Protein AF-A0A424SLJ6-F1 (afdb_monomer_lite)

Radius of gyration: 20.79 Å; chains: 1; bounding box: 47×41×59 Å

Secondary structure (DSSP, 8-state):
---S--EEEEEEE-TTS-EEEEEEEP--TT-HHHHHHHHHHHHHHHHHHH-S-SEEEEEEEPPPS--S-TT--EEEEEEEEEEEEETTEEEEEEEEEEEEES--SS-SS-S---EEEEEEE-GGG-S-SSPPP--PPPPPGGGG-

Structure (mmCIF, N/CA/C/O backbone):
data_AF-A0A424SLJ6-F1
#
_entry.id   AF-A0A424SLJ6-F1
#
loop_
_atom_site.group_PDB
_atom_site.id
_atom_site.type_symbol
_atom_site.label_atom_id
_atom_site.label_alt_id
_atom_site.label_comp_id
_atom_site.label_asym_id
_atom_site.label_entity_id
_atom_site.label_seq_id
_atom_site.pdbx_PDB_ins_code
_atom_site.Cartn_x
_atom_site.Cartn_y
_atom_site.Cartn_z
_atom_site.occupancy
_atom_site.B_iso_or_equiv
_atom_site.auth_seq_id
_atom_site.auth_comp_id
_atom_site.auth_asym_id
_atom_site.auth_atom_id
_atom_site.pdbx_PDB_model_num
ATOM 1 N N . MET A 1 1 ? 14.816 -8.648 1.871 1.00 35.12 1 MET A N 1
ATOM 2 C CA . MET A 1 1 ? 13.789 -9.709 1.933 1.00 35.12 1 MET A CA 1
ATOM 3 C C . MET A 1 1 ? 12.559 -9.093 2.586 1.00 35.12 1 MET A C 1
ATOM 5 O O . MET A 1 1 ? 12.712 -8.576 3.682 1.00 35.12 1 MET A O 1
ATOM 9 N N . LEU A 1 2 ? 11.393 -9.081 1.924 1.00 46.88 2 LEU A N 1
ATOM 10 C CA . LEU A 1 2 ? 10.097 -8.684 2.519 1.00 46.88 2 LEU A CA 1
ATOM 11 C C . LEU A 1 2 ? 9.571 -9.797 3.456 1.00 46.88 2 LEU A C 1
ATOM 13 O O . LEU A 1 2 ? 8.440 -10.252 3.344 1.00 46.88 2 LEU A O 1
ATOM 17 N N . GLY A 1 3 ? 10.456 -10.355 4.281 1.00 50.84 3 GLY A N 1
ATOM 18 C CA . GLY A 1 3 ? 10.205 -11.584 5.023 1.00 50.84 3 GLY A CA 1
ATOM 19 C C . GLY A 1 3 ? 9.555 -11.278 6.358 1.00 50.84 3 GLY A C 1
ATOM 20 O O . GLY A 1 3 ? 10.277 -10.926 7.279 1.00 50.84 3 GLY A O 1
ATOM 21 N N . GLU A 1 4 ? 8.224 -11.365 6.390 1.00 61.22 4 GLU A N 1
ATOM 22 C CA . GLU A 1 4 ? 7.338 -11.742 7.516 1.00 61.22 4 GLU A CA 1
ATOM 23 C C . GLU A 1 4 ? 5.877 -11.389 7.185 1.00 61.22 4 GLU A C 1
ATOM 25 O O . GLU A 1 4 ? 4.953 -12.032 7.678 1.00 61.22 4 GLU A O 1
ATOM 30 N N . ASP A 1 5 ? 5.664 -10.429 6.281 1.00 68.56 5 ASP A N 1
ATOM 31 C CA . ASP A 1 5 ? 4.330 -9.983 5.889 1.00 68.56 5 ASP A CA 1
ATOM 32 C C . ASP A 1 5 ? 3.694 -10.923 4.858 1.00 68.56 5 ASP A C 1
ATOM 34 O O . ASP A 1 5 ? 4.273 -11.227 3.812 1.00 68.56 5 ASP A O 1
ATOM 38 N N . SER A 1 6 ? 2.462 -11.350 5.134 1.00 79.38 6 SER A N 1
ATOM 39 C CA . SER A 1 6 ? 1.608 -11.968 4.120 1.00 79.38 6 SER A CA 1
ATOM 40 C C . SER A 1 6 ? 1.056 -10.872 3.212 1.00 79.38 6 SER A C 1
ATOM 42 O O . SER A 1 6 ? 0.404 -9.939 3.681 1.00 79.38 6 SER A O 1
ATOM 44 N N . VAL A 1 7 ? 1.344 -10.978 1.915 1.00 87.56 7 VAL A N 1
ATOM 45 C CA . VAL A 1 7 ? 0.989 -9.972 0.909 1.00 87.56 7 VAL A CA 1
ATOM 46 C C . VAL A 1 7 ? 0.370 -10.626 -0.320 1.00 87.56 7 VAL A C 1
ATOM 48 O O . VAL A 1 7 ? 0.728 -11.750 -0.680 1.00 87.56 7 VAL A O 1
ATOM 51 N N . ALA A 1 8 ? -0.529 -9.912 -0.990 1.00 89.62 8 ALA A N 1
ATOM 52 C CA . ALA A 1 8 ? -0.976 -10.257 -2.335 1.00 89.62 8 ALA A CA 1
ATOM 53 C C . ALA A 1 8 ? -0.208 -9.409 -3.353 1.00 89.62 8 ALA A C 1
ATOM 55 O O . ALA A 1 8 ? -0.000 -8.219 -3.136 1.00 89.62 8 ALA A O 1
ATOM 56 N N . ILE A 1 9 ? 0.239 -10.020 -4.452 1.00 93.50 9 ILE A N 1
ATOM 57 C CA . ILE A 1 9 ? 1.010 -9.327 -5.491 1.00 93.50 9 ILE A CA 1
ATOM 58 C C . ILE A 1 9 ? 0.253 -9.414 -6.812 1.00 93.50 9 ILE A C 1
ATOM 60 O O . ILE A 1 9 ? -0.086 -10.507 -7.267 1.00 93.50 9 ILE A O 1
ATOM 64 N N . VAL A 1 10 ? 0.023 -8.266 -7.443 1.00 94.31 10 VAL A N 1
ATOM 65 C CA . VAL A 1 10 ? -0.647 -8.144 -8.738 1.00 94.31 10 VAL A CA 1
ATOM 66 C C . VAL A 1 10 ? 0.312 -7.533 -9.749 1.00 94.31 10 VAL A C 1
ATOM 68 O O . VAL A 1 10 ? 0.847 -6.445 -9.546 1.00 94.31 10 VAL A O 1
ATOM 71 N N . TYR A 1 11 ? 0.497 -8.226 -10.871 1.00 93.06 11 TYR A N 1
ATOM 72 C CA . TYR A 1 11 ? 1.285 -7.749 -12.003 1.00 93.06 11 TYR A CA 1
ATOM 73 C C . TYR A 1 11 ? 0.352 -7.252 -13.107 1.00 93.06 11 TYR A C 1
ATOM 75 O O . TYR A 1 11 ? -0.607 -7.930 -13.468 1.00 93.06 11 TYR A O 1
ATOM 83 N N . SER A 1 12 ? 0.630 -6.072 -13.651 1.00 91.31 12 SER A N 1
ATOM 84 C CA . SER A 1 12 ? -0.107 -5.470 -14.765 1.00 91.31 12 SER A CA 1
ATOM 85 C C . SER A 1 12 ? 0.858 -5.082 -15.876 1.00 91.31 12 SER A C 1
ATOM 87 O O . SER A 1 12 ? 1.902 -4.499 -15.594 1.00 91.31 12 SER A O 1
ATOM 89 N N . PHE A 1 13 ? 0.488 -5.365 -17.124 1.00 90.62 13 PHE A N 1
ATOM 90 C CA . PHE A 1 13 ? 1.284 -5.059 -18.313 1.00 90.62 13 PHE A CA 1
ATOM 91 C C . PHE A 1 13 ? 0.396 -4.466 -19.408 1.00 90.62 13 PHE A C 1
ATOM 93 O O . PHE A 1 13 ? -0.788 -4.797 -19.483 1.00 90.62 13 PHE A O 1
ATOM 100 N N . ALA A 1 14 ? 0.967 -3.618 -20.262 1.00 86.56 14 ALA A N 1
ATOM 101 C CA . ALA A 1 14 ? 0.303 -3.105 -21.456 1.00 86.56 14 ALA A CA 1
ATOM 102 C C . ALA A 1 14 ? 1.239 -3.100 -22.671 1.00 86.56 14 ALA A C 1
ATOM 104 O O . ALA A 1 14 ? 2.461 -3.039 -22.530 1.00 86.56 14 ALA A O 1
ATOM 105 N N . ASP A 1 15 ? 0.649 -3.080 -23.869 1.00 83.31 15 ASP A N 1
ATOM 106 C CA . ASP A 1 15 ? 1.369 -3.099 -25.152 1.00 83.31 15 ASP A CA 1
ATOM 107 C C . ASP A 1 15 ? 2.280 -1.883 -25.366 1.00 83.31 15 ASP A C 1
ATOM 109 O O . ASP A 1 15 ? 3.206 -1.934 -26.172 1.00 83.31 15 ASP A O 1
ATOM 113 N N . SER A 1 16 ? 2.049 -0.786 -24.634 1.00 82.75 16 SER A N 1
ATOM 114 C CA . SER A 1 16 ? 2.935 0.380 -24.645 1.00 82.75 16 SER A CA 1
ATOM 115 C C . SER A 1 16 ? 4.324 0.074 -24.080 1.00 82.75 16 SER A C 1
ATOM 117 O O . SER A 1 16 ? 5.240 0.845 -24.325 1.00 82.75 16 SER A O 1
ATOM 119 N N . GLY A 1 17 ? 4.494 -1.023 -23.334 1.00 84.50 17 GLY A N 1
ATOM 120 C CA . GLY A 1 17 ? 5.673 -1.284 -22.507 1.00 84.50 17 GLY A CA 1
ATOM 121 C C . GLY A 1 17 ? 5.472 -0.896 -21.039 1.00 84.50 17 GLY A C 1
ATOM 122 O O . GLY A 1 17 ? 6.398 -1.034 -20.238 1.00 84.50 17 GLY A O 1
ATOM 123 N N . PHE A 1 18 ? 4.274 -0.434 -20.660 1.00 88.81 18 PHE A N 1
ATOM 124 C CA . PHE A 1 18 ? 3.917 -0.188 -19.265 1.00 88.81 18 PHE A CA 1
ATOM 125 C C . PHE A 1 18 ? 3.894 -1.490 -18.473 1.00 88.81 18 PHE A C 1
ATOM 127 O O . PHE A 1 18 ? 3.306 -2.488 -18.896 1.00 88.81 18 PHE A O 1
ATOM 134 N N . TRP A 1 19 ? 4.482 -1.446 -17.287 1.00 91.94 19 TRP A N 1
ATOM 135 C CA . TRP A 1 19 ? 4.384 -2.471 -16.275 1.00 91.94 19 TRP A CA 1
ATOM 136 C C . TRP A 1 19 ? 4.160 -1.833 -14.905 1.00 91.94 19 TRP A C 1
ATOM 138 O O . TRP A 1 19 ? 4.689 -0.772 -14.569 1.00 91.94 19 TRP A O 1
ATOM 148 N N . LYS A 1 20 ? 3.367 -2.517 -14.088 1.00 94.75 20 LYS A N 1
ATOM 149 C CA . LYS A 1 20 ? 3.114 -2.156 -12.697 1.00 94.75 20 LYS A CA 1
ATOM 150 C C . LYS A 1 20 ? 3.062 -3.415 -11.848 1.00 94.75 20 LYS A C 1
ATOM 152 O O . LYS A 1 20 ? 2.466 -4.413 -12.250 1.00 94.75 20 LYS A O 1
ATOM 157 N N . VAL A 1 21 ? 3.655 -3.344 -10.667 1.00 95.44 21 VAL A N 1
ATOM 158 C CA . VAL A 1 21 ? 3.542 -4.350 -9.613 1.00 95.44 21 VAL A CA 1
ATOM 159 C C . VAL A 1 21 ? 2.879 -3.688 -8.418 1.00 95.44 21 VAL A C 1
ATOM 161 O O . VAL A 1 21 ? 3.409 -2.714 -7.888 1.00 95.44 21 VAL A O 1
ATOM 164 N N . GLU A 1 22 ? 1.726 -4.195 -8.007 1.00 96.19 22 GLU A N 1
ATOM 165 C CA . GLU A 1 22 ? 1.046 -3.787 -6.778 1.00 96.19 22 GLU A CA 1
ATOM 166 C C . GLU A 1 22 ? 1.224 -4.877 -5.728 1.00 96.19 22 GLU A C 1
ATOM 168 O O . GLU A 1 22 ? 1.047 -6.057 -6.019 1.00 96.19 22 GLU A O 1
ATOM 173 N N . ILE A 1 23 ? 1.589 -4.476 -4.517 1.00 95.50 23 ILE A N 1
ATOM 174 C CA . ILE A 1 23 ? 1.737 -5.342 -3.355 1.00 95.50 23 ILE A CA 1
ATOM 175 C C . ILE A 1 23 ? 0.748 -4.844 -2.306 1.00 95.50 23 ILE A C 1
ATOM 177 O O . ILE A 1 23 ? 0.911 -3.747 -1.770 1.00 95.50 23 ILE A O 1
ATOM 181 N N . ASP A 1 24 ? -0.271 -5.648 -2.038 1.00 94.38 24 ASP A N 1
ATOM 182 C CA . ASP A 1 24 ? -1.311 -5.389 -1.050 1.00 94.38 24 ASP A CA 1
ATOM 183 C C . ASP A 1 24 ? -0.951 -6.080 0.267 1.00 94.38 24 ASP A C 1
ATOM 185 O O . ASP A 1 24 ? -0.805 -7.305 0.326 1.00 94.38 24 ASP A O 1
ATOM 189 N N . PHE A 1 25 ? -0.796 -5.290 1.328 1.00 92.88 25 PHE A N 1
ATOM 190 C CA . PHE A 1 25 ? -0.489 -5.787 2.667 1.00 92.88 25 PHE A CA 1
ATOM 191 C C . PHE A 1 25 ? -1.770 -6.135 3.421 1.00 92.88 25 PHE A C 1
ATOM 193 O O . PHE A 1 25 ? -2.740 -5.375 3.405 1.00 92.88 25 PHE A O 1
ATOM 200 N N . ILE A 1 26 ? -1.755 -7.265 4.131 1.00 91.00 26 ILE A N 1
ATOM 201 C CA . ILE A 1 26 ? -2.843 -7.631 5.041 1.00 91.00 26 ILE A CA 1
ATOM 202 C C . ILE A 1 26 ? -2.792 -6.711 6.267 1.00 91.00 26 ILE A C 1
ATOM 204 O O . ILE A 1 26 ? -1.752 -6.567 6.909 1.00 91.00 26 ILE A O 1
ATOM 208 N N . LEU A 1 27 ? -3.928 -6.097 6.592 1.00 91.31 27 LEU A N 1
ATOM 209 C CA . LEU A 1 27 ? -4.088 -5.190 7.725 1.00 91.31 27 LEU A CA 1
ATOM 210 C C . LEU A 1 27 ? -5.113 -5.735 8.718 1.00 91.31 27 LEU A C 1
ATOM 212 O O . LEU A 1 27 ? -6.103 -6.348 8.320 1.00 91.31 27 LEU A O 1
ATOM 216 N N . ASP A 1 28 ? -4.922 -5.427 10.001 1.00 90.38 28 ASP A N 1
ATOM 217 C CA . ASP A 1 28 ? -6.000 -5.516 10.986 1.00 90.38 28 ASP A CA 1
ATOM 218 C C . ASP A 1 28 ? -6.964 -4.346 10.767 1.00 90.38 28 ASP A C 1
ATOM 220 O O . ASP A 1 28 ? -6.654 -3.200 11.095 1.00 90.38 28 ASP A O 1
ATOM 224 N N . GLN A 1 29 ? -8.132 -4.637 10.197 1.00 90.00 29 GLN A N 1
ATOM 225 C CA . GLN A 1 29 ? -9.145 -3.646 9.820 1.00 90.00 29 GLN A CA 1
ATOM 226 C C . GLN A 1 29 ? -9.734 -2.888 11.019 1.00 90.00 29 GLN A C 1
ATOM 228 O O . GLN A 1 29 ? -10.255 -1.788 10.847 1.00 90.00 29 GLN A O 1
ATOM 233 N N . ASN A 1 30 ? -9.597 -3.419 12.236 1.00 88.31 30 ASN A N 1
ATOM 234 C CA . ASN A 1 30 ? -10.164 -2.827 13.448 1.00 88.31 30 ASN A CA 1
ATOM 235 C C . ASN A 1 30 ? -9.144 -2.029 14.270 1.00 88.31 30 ASN A C 1
ATOM 237 O O . ASN A 1 30 ? -9.511 -1.422 15.277 1.00 88.31 30 ASN A O 1
ATOM 241 N N . ASN A 1 31 ? -7.871 -2.011 13.866 1.00 89.44 31 ASN A N 1
ATOM 242 C CA . ASN A 1 31 ? -6.798 -1.405 14.646 1.00 89.44 31 ASN A CA 1
ATOM 243 C C . ASN A 1 31 ? -6.091 -0.282 13.881 1.00 89.44 31 ASN A C 1
ATOM 245 O O . ASN A 1 31 ? -5.138 -0.500 13.134 1.00 89.44 31 ASN A O 1
ATOM 249 N N . PHE A 1 32 ? -6.556 0.944 14.116 1.00 90.44 32 PHE A N 1
ATOM 250 C CA . PHE A 1 32 ? -6.038 2.160 13.486 1.00 90.44 32 PHE A CA 1
ATOM 251 C C . PHE A 1 32 ? -4.533 2.368 13.721 1.00 90.44 32 PHE A C 1
ATOM 253 O O . PHE A 1 32 ? -3.785 2.616 12.778 1.00 90.44 32 PHE A O 1
ATOM 260 N N . GLU A 1 33 ? -4.074 2.207 14.963 1.00 91.06 33 GLU A N 1
ATOM 261 C CA . GLU A 1 33 ? -2.666 2.418 15.321 1.00 91.06 33 GLU A CA 1
ATOM 262 C C . GLU A 1 33 ? -1.755 1.365 14.685 1.00 91.06 33 GLU A C 1
ATOM 264 O O . GLU A 1 33 ? -0.706 1.701 14.135 1.00 91.06 33 GLU A O 1
ATOM 269 N N . SER A 1 34 ? -2.185 0.098 14.669 1.00 92.44 34 SER A N 1
ATOM 270 C CA . SER A 1 34 ? -1.438 -0.976 14.005 1.00 92.44 34 SER A CA 1
ATOM 271 C C . SER A 1 34 ? -1.284 -0.724 12.501 1.00 92.44 34 SER A C 1
ATOM 273 O O . SER A 1 34 ? -0.221 -0.983 11.934 1.00 92.44 34 SER A O 1
ATOM 275 N N . GLN A 1 35 ? -2.305 -0.162 11.842 1.00 93.50 35 GLN A N 1
ATOM 276 C CA . GLN A 1 35 ? -2.226 0.200 10.422 1.00 93.50 35 GLN A CA 1
ATOM 277 C C . GLN A 1 35 ? -1.169 1.289 10.165 1.00 93.50 35 GLN A C 1
ATOM 279 O O . GLN A 1 35 ? -0.390 1.177 9.214 1.00 93.50 35 GLN A O 1
ATOM 284 N N . ILE A 1 36 ? -1.094 2.308 11.028 1.00 94.06 36 ILE A N 1
ATOM 285 C CA . ILE A 1 36 ? -0.082 3.374 10.942 1.00 94.06 36 ILE A CA 1
ATOM 286 C C . ILE A 1 36 ? 1.319 2.825 11.237 1.00 94.06 36 ILE A C 1
ATOM 288 O O . ILE A 1 36 ? 2.277 3.149 10.529 1.00 94.06 36 ILE A O 1
ATOM 292 N N . GLU A 1 37 ? 1.460 1.976 12.255 1.00 93.94 37 GLU A N 1
ATOM 293 C CA . GLU A 1 37 ? 2.732 1.340 12.602 1.00 93.94 37 GLU A CA 1
ATOM 294 C C . GLU A 1 37 ? 3.265 0.480 11.448 1.00 93.94 37 GLU A C 1
ATOM 296 O O . GLU A 1 37 ? 4.442 0.587 11.091 1.00 93.94 37 GLU A O 1
ATOM 301 N N . ASN A 1 38 ? 2.392 -0.294 10.796 1.00 94.06 38 ASN A N 1
ATOM 302 C CA . ASN A 1 38 ? 2.742 -1.084 9.618 1.00 94.06 38 ASN A CA 1
ATOM 303 C C . ASN A 1 38 ? 3.259 -0.213 8.471 1.00 94.06 38 ASN A C 1
ATOM 305 O O . ASN A 1 38 ? 4.312 -0.520 7.906 1.00 94.06 38 ASN A O 1
ATOM 309 N N . PHE A 1 39 ? 2.587 0.904 8.169 1.00 95.38 39 PHE A N 1
ATOM 310 C CA . PHE A 1 39 ? 3.077 1.854 7.167 1.00 95.38 39 PHE A CA 1
ATOM 311 C C . PHE A 1 39 ? 4.479 2.363 7.517 1.00 95.38 39 PHE A C 1
ATOM 313 O O . PHE A 1 39 ? 5.384 2.281 6.689 1.00 95.38 39 PHE A O 1
ATOM 320 N N . ARG A 1 40 ? 4.690 2.834 8.753 1.00 94.88 40 ARG A N 1
ATOM 321 C CA . ARG A 1 40 ? 5.985 3.386 9.193 1.00 94.88 40 ARG A CA 1
ATOM 322 C C . ARG A 1 40 ? 7.099 2.342 9.150 1.00 94.88 40 ARG A C 1
ATOM 324 O O . ARG A 1 40 ? 8.227 2.660 8.772 1.00 94.88 40 ARG A O 1
ATOM 331 N N . ARG A 1 41 ? 6.800 1.089 9.503 1.00 95.12 41 ARG A N 1
ATOM 332 C CA . ARG A 1 41 ? 7.746 -0.031 9.403 1.00 95.12 41 ARG A CA 1
ATOM 333 C C . ARG A 1 41 ? 8.160 -0.274 7.952 1.00 95.12 41 ARG A C 1
ATOM 335 O O . ARG A 1 41 ? 9.356 -0.367 7.674 1.00 95.12 41 ARG A O 1
ATOM 342 N N . ILE A 1 42 ? 7.201 -0.343 7.029 1.00 94.62 42 ILE A N 1
ATOM 343 C CA . ILE A 1 42 ? 7.477 -0.578 5.603 1.00 94.62 42 ILE A CA 1
ATOM 344 C C . ILE A 1 42 ? 8.219 0.613 4.991 1.00 94.62 42 ILE A C 1
ATOM 346 O O . ILE A 1 42 ? 9.217 0.414 4.303 1.00 94.62 42 ILE A O 1
ATOM 350 N N . GLU A 1 43 ? 7.810 1.843 5.297 1.00 95.00 43 GLU A N 1
ATOM 351 C CA . GLU A 1 43 ? 8.502 3.060 4.865 1.00 95.00 43 GLU A CA 1
ATOM 352 C C . GLU A 1 43 ? 9.961 3.075 5.334 1.00 95.00 43 GLU A C 1
ATOM 354 O O . GLU A 1 43 ? 10.863 3.365 4.546 1.00 95.00 43 GLU A O 1
ATOM 359 N N . LYS A 1 44 ? 10.221 2.715 6.596 1.00 94.75 44 LYS A N 1
ATOM 360 C CA . LYS A 1 44 ? 11.581 2.611 7.138 1.00 94.75 44 LYS A CA 1
ATOM 361 C C . LYS A 1 44 ? 12.397 1.545 6.408 1.00 94.75 44 LYS A C 1
ATOM 363 O O . LYS A 1 44 ? 13.559 1.787 6.077 1.00 94.75 44 LYS A O 1
ATOM 368 N N . ASN A 1 45 ? 11.798 0.391 6.121 1.00 93.31 45 ASN A N 1
ATOM 369 C CA . ASN A 1 45 ? 12.454 -0.682 5.375 1.00 93.31 45 ASN A CA 1
ATOM 370 C C . ASN A 1 45 ? 12.804 -0.240 3.947 1.00 93.31 45 ASN A C 1
ATOM 372 O O . ASN A 1 45 ? 13.941 -0.425 3.519 1.00 93.31 45 ASN A O 1
ATOM 376 N N . LEU A 1 46 ? 11.874 0.405 3.238 1.00 93.38 46 LEU A N 1
ATOM 377 C CA . LEU A 1 46 ? 12.117 0.963 1.904 1.00 93.38 46 LEU A CA 1
ATOM 378 C C . LEU A 1 46 ? 13.185 2.055 1.945 1.00 93.38 46 LEU A C 1
ATOM 380 O O . LEU A 1 46 ? 14.098 2.049 1.124 1.00 93.38 46 LEU A O 1
ATOM 384 N N . SER A 1 47 ? 13.140 2.927 2.950 1.00 93.62 47 SER A N 1
ATOM 385 C CA . SER A 1 47 ? 14.125 3.998 3.114 1.00 93.62 47 SER A CA 1
ATOM 386 C C . SER A 1 47 ? 15.535 3.476 3.388 1.00 93.62 47 SER A C 1
ATOM 388 O O . SER A 1 47 ? 16.520 4.106 3.016 1.00 93.62 47 SER A O 1
ATOM 390 N N . SER A 1 48 ? 15.645 2.295 4.000 1.00 93.12 48 SER A N 1
ATOM 391 C CA . SER A 1 48 ? 16.927 1.619 4.225 1.00 93.12 48 SER A CA 1
ATOM 392 C C . SER A 1 48 ? 17.547 1.090 2.926 1.00 93.12 48 SER A C 1
ATOM 394 O O . SER A 1 48 ? 18.758 0.898 2.862 1.00 93.12 48 SER A O 1
ATOM 396 N N . ILE A 1 49 ? 16.726 0.843 1.899 1.00 91.88 49 ILE A N 1
ATOM 397 C CA . ILE A 1 49 ? 17.147 0.298 0.601 1.00 91.88 49 ILE A CA 1
ATOM 398 C C . ILE A 1 49 ? 17.353 1.427 -0.417 1.00 91.88 49 ILE A C 1
ATOM 400 O O . ILE A 1 49 ? 18.337 1.423 -1.151 1.00 91.88 49 ILE A O 1
ATOM 404 N N . TYR A 1 50 ? 16.432 2.391 -0.458 1.00 92.12 50 TYR A N 1
ATOM 405 C CA . TYR A 1 5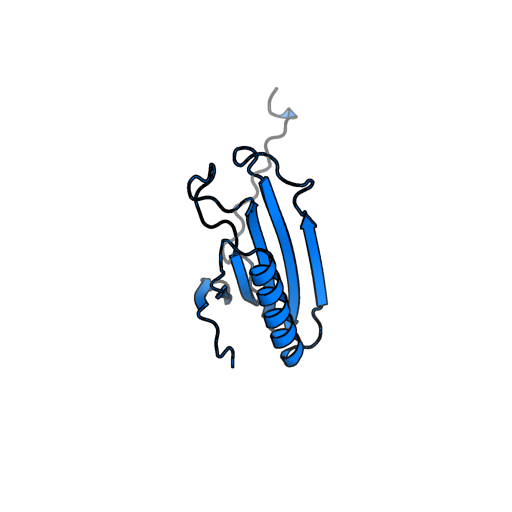0 ? 16.350 3.416 -1.502 1.00 92.12 50 TYR A CA 1
ATOM 406 C C . TYR A 1 50 ? 16.727 4.825 -1.030 1.00 92.12 50 TYR A C 1
ATOM 408 O O . TYR A 1 50 ? 16.746 5.755 -1.832 1.00 92.12 50 TYR A O 1
ATOM 416 N N . GLY A 1 51 ? 17.044 4.997 0.255 1.00 92.81 51 GLY A N 1
ATOM 417 C CA . GLY A 1 51 ? 17.233 6.311 0.863 1.00 92.81 51 GLY A CA 1
ATOM 418 C C . GLY A 1 51 ? 15.905 6.983 1.237 1.00 92.81 51 GLY A C 1
ATOM 419 O O . GLY A 1 51 ? 14.836 6.388 1.093 1.00 92.81 51 GLY A O 1
ATOM 420 N N . PRO A 1 52 ? 15.939 8.218 1.762 1.00 92.94 52 PRO A N 1
ATOM 421 C CA . PRO A 1 52 ? 14.729 8.911 2.195 1.00 92.94 52 PRO A CA 1
ATOM 422 C C . PRO A 1 52 ? 13.745 9.118 1.026 1.00 92.94 52 PRO A C 1
ATOM 424 O O . PRO A 1 52 ? 14.184 9.345 -0.105 1.00 92.94 52 PRO A O 1
ATOM 427 N N . PRO A 1 53 ? 12.424 9.062 1.276 1.00 93.75 53 PRO A N 1
ATOM 428 C CA . PRO A 1 53 ? 11.423 9.322 0.247 1.00 93.75 53 PRO A CA 1
ATOM 429 C C . PRO A 1 53 ? 11.550 10.750 -0.287 1.00 93.75 53 PRO A C 1
ATOM 431 O O . PRO A 1 53 ? 11.835 11.696 0.450 1.00 93.75 53 PRO A O 1
ATOM 434 N N . LYS A 1 54 ? 11.291 10.908 -1.585 1.00 91.31 54 LYS A N 1
ATOM 435 C CA . LYS A 1 54 ? 11.306 12.205 -2.266 1.00 91.31 54 LYS A CA 1
ATOM 436 C C . LYS A 1 54 ? 10.125 13.077 -1.849 1.00 91.31 54 LYS A C 1
ATOM 438 O O . LYS A 1 54 ? 10.286 14.282 -1.692 1.00 91.31 54 LYS A O 1
ATOM 443 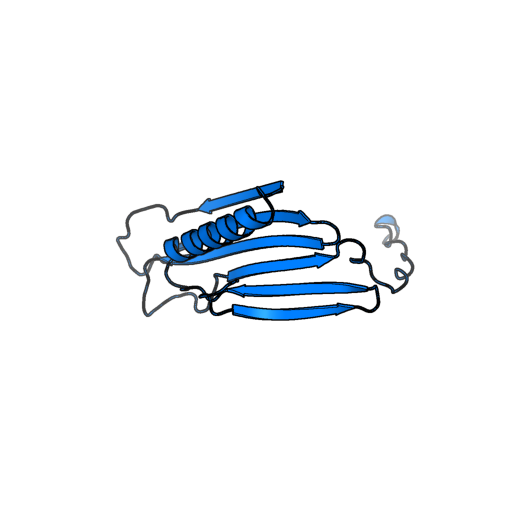N N . ASN A 1 55 ? 8.953 12.469 -1.676 1.00 88.88 55 ASN A N 1
ATOM 444 C CA . ASN A 1 55 ? 7.758 13.149 -1.189 1.00 88.88 55 ASN A CA 1
ATOM 445 C C . ASN A 1 55 ? 7.131 12.342 -0.060 1.00 88.88 55 ASN A C 1
ATOM 447 O O . ASN A 1 55 ? 7.071 11.115 -0.138 1.00 88.88 55 ASN A O 1
ATOM 451 N N . ILE A 1 56 ? 6.621 13.058 0.938 1.00 89.75 56 ILE A N 1
ATOM 452 C CA . ILE A 1 56 ? 5.82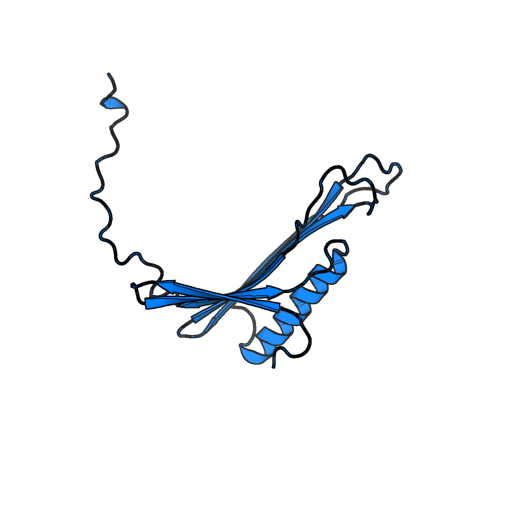5 12.523 2.040 1.00 89.75 56 ILE A CA 1
ATOM 453 C C . ILE A 1 56 ? 4.557 13.374 2.134 1.00 89.75 56 ILE A C 1
ATOM 455 O O . ILE A 1 56 ? 4.629 14.604 2.139 1.00 89.75 56 ILE A O 1
ATOM 459 N N . ASN A 1 57 ? 3.395 12.733 2.221 1.00 89.12 57 ASN A N 1
ATOM 460 C CA . ASN A 1 57 ? 2.121 13.387 2.502 1.00 89.12 57 ASN A CA 1
ATOM 461 C C . ASN A 1 57 ? 1.375 12.595 3.577 1.00 89.12 57 ASN A C 1
ATOM 463 O O . ASN A 1 57 ? 1.198 11.385 3.442 1.00 89.12 57 ASN A O 1
ATOM 467 N N . GLN A 1 58 ? 0.966 13.275 4.645 1.00 90.25 58 GLN A N 1
ATOM 468 C CA . GLN A 1 58 ? 0.298 12.668 5.789 1.00 90.25 58 GLN A CA 1
ATOM 469 C C . GLN A 1 58 ? -0.883 13.537 6.205 1.00 90.25 58 GLN A C 1
ATOM 471 O O . GLN A 1 58 ? -0.760 14.755 6.356 1.00 90.25 58 GLN A O 1
ATOM 476 N N . LYS A 1 59 ? -2.034 12.904 6.400 1.00 88.94 59 LYS A N 1
ATOM 477 C CA . LYS A 1 59 ? -3.229 13.539 6.939 1.00 88.94 59 LYS A CA 1
ATOM 478 C C . LYS A 1 59 ? -3.906 12.578 7.889 1.00 88.94 59 LYS A C 1
ATOM 480 O O . LYS A 1 59 ? -4.240 11.468 7.498 1.00 88.94 59 LYS A O 1
ATOM 485 N N . GLU A 1 60 ? -4.175 13.041 9.096 1.00 85.81 60 GLU A N 1
ATOM 486 C CA . GLU A 1 60 ? -4.903 12.281 10.103 1.00 85.81 60 GLU A CA 1
ATOM 487 C C . GLU A 1 60 ? -6.092 13.086 10.601 1.00 85.81 60 GLU A C 1
ATOM 489 O O . GLU A 1 60 ? -6.041 14.310 10.730 1.00 85.81 60 GLU A O 1
ATOM 494 N N . SER A 1 61 ? -7.177 12.382 10.880 1.00 80.44 61 SER A N 1
ATOM 495 C CA . SER A 1 61 ? -8.331 12.911 11.578 1.00 80.44 61 SER A CA 1
ATOM 496 C C . SER A 1 61 ? -8.776 11.866 12.582 1.00 80.44 61 SER A C 1
ATOM 498 O O . SER A 1 61 ? -9.353 10.838 12.226 1.00 80.44 61 SER A O 1
ATOM 500 N N . GLY A 1 62 ? -8.499 12.145 13.849 1.00 68.62 62 GLY A N 1
ATOM 501 C CA . GLY A 1 62 ? -9.021 11.362 14.954 1.00 68.62 62 GLY A CA 1
ATOM 502 C C . GLY A 1 62 ? -10.485 11.685 15.229 1.00 68.62 62 GLY A C 1
ATOM 503 O O . GLY A 1 62 ? -11.049 12.684 14.772 1.00 68.62 62 GLY A O 1
ATOM 504 N N . VAL A 1 63 ? -11.098 10.833 16.034 1.00 62.78 63 VAL A N 1
ATOM 505 C CA . VAL A 1 63 ? -12.468 11.017 16.488 1.00 62.78 63 VAL A CA 1
ATOM 506 C C . VAL A 1 63 ? -12.499 12.026 17.628 1.00 62.78 63 VAL A C 1
ATOM 508 O O . VAL A 1 63 ? -11.905 11.811 18.683 1.00 62.78 63 VAL A O 1
ATOM 511 N N . SER A 1 64 ? -13.191 13.148 17.427 1.00 52.84 64 SER A N 1
ATOM 512 C CA . SER A 1 64 ? -13.414 14.113 18.499 1.00 52.84 64 SER A CA 1
ATOM 513 C C . SER A 1 64 ? -14.461 13.570 19.479 1.00 52.84 64 SER A C 1
ATOM 515 O O . SER A 1 64 ? -15.559 13.172 19.071 1.00 52.84 64 SER A O 1
ATOM 517 N N . SER A 1 65 ? -14.122 13.622 20.771 1.00 51.97 65 SER A N 1
ATOM 518 C CA . SER A 1 65 ? -14.930 13.365 21.981 1.00 51.97 65 SER A CA 1
ATOM 519 C C . SER A 1 65 ? -15.071 11.923 22.497 1.00 51.97 65 SER A C 1
ATOM 521 O O . SER A 1 65 ? -15.313 10.973 21.759 1.00 51.97 65 SER A O 1
ATOM 523 N N . SER A 1 66 ? -14.948 11.826 23.824 1.00 53.31 66 SER A N 1
ATOM 524 C CA . SER A 1 66 ? -15.198 10.677 24.691 1.00 53.31 66 SER A CA 1
ATOM 525 C C . SER A 1 66 ? -16.605 10.111 24.479 1.00 53.31 66 SER A C 1
ATOM 527 O O . SER A 1 66 ? -17.591 10.850 24.516 1.00 53.31 66 SER A O 1
ATOM 529 N N . TYR A 1 67 ? -16.706 8.801 24.263 1.00 54.44 67 TYR A N 1
ATOM 530 C CA . TYR A 1 67 ? -17.963 8.148 23.904 1.00 54.44 67 TYR A CA 1
ATOM 531 C C . TYR A 1 67 ? -18.875 7.943 25.114 1.00 54.44 67 TYR A C 1
ATOM 533 O O . TYR A 1 67 ? -18.469 7.361 26.117 1.00 54.44 67 TYR A O 1
ATOM 541 N N . SER A 1 68 ? -20.135 8.361 24.983 1.00 56.31 68 SER A N 1
ATOM 542 C CA . SER A 1 68 ? -21.219 8.006 25.908 1.00 56.31 68 SER A CA 1
ATOM 543 C C . SER A 1 68 ? -22.234 7.024 25.307 1.00 56.31 68 SER A C 1
ATOM 545 O O . SER A 1 68 ? -23.070 6.507 26.044 1.00 56.31 68 SER A O 1
ATOM 547 N N . ASN A 1 69 ? -22.194 6.756 23.990 1.00 58.16 69 ASN A N 1
ATOM 548 C CA . ASN A 1 69 ? -23.215 5.957 23.301 1.00 58.16 69 ASN A CA 1
ATOM 549 C C . ASN A 1 69 ? -22.662 5.178 22.088 1.00 58.16 69 ASN A C 1
ATOM 551 O O . ASN A 1 69 ? -22.057 5.770 21.196 1.00 58.16 69 ASN A O 1
ATOM 555 N N . ILE A 1 70 ? -22.941 3.869 22.036 1.00 62.81 70 ILE A N 1
ATOM 556 C CA . ILE A 1 70 ? -22.532 2.927 20.975 1.00 62.81 70 ILE A CA 1
ATOM 557 C C . ILE A 1 70 ? -23.211 3.189 19.615 1.00 62.81 70 ILE A C 1
ATOM 559 O O . ILE A 1 70 ? -22.747 2.709 18.585 1.00 62.81 70 ILE A O 1
ATOM 563 N N . LEU A 1 71 ? -24.300 3.969 19.600 1.00 67.31 71 LEU A N 1
ATOM 564 C CA . LEU A 1 71 ? -25.014 4.373 18.382 1.00 67.31 71 LEU A CA 1
ATOM 565 C C . LEU A 1 71 ? -24.331 5.531 17.639 1.00 67.31 71 LEU A C 1
ATOM 567 O O . LEU A 1 71 ? -24.616 5.755 16.466 1.00 67.31 71 LEU A O 1
ATOM 571 N N . ASN A 1 72 ? -23.433 6.274 18.294 1.00 74.81 72 ASN A N 1
ATOM 572 C CA . ASN A 1 72 ? -22.704 7.383 17.675 1.00 74.81 72 ASN A CA 1
ATOM 573 C C . ASN A 1 72 ? -21.386 6.886 17.064 1.00 74.81 72 ASN A C 1
ATOM 575 O O . ASN A 1 72 ? -20.301 7.250 17.523 1.00 74.81 72 ASN A O 1
ATOM 579 N N . GLN A 1 73 ? -21.502 6.003 16.070 1.00 75.62 73 GLN A N 1
ATOM 580 C CA . GLN A 1 73 ? -20.357 5.412 15.384 1.00 75.62 73 GLN A CA 1
ATOM 581 C C . GLN A 1 73 ? -19.694 6.454 14.478 1.00 75.62 73 GLN A C 1
ATOM 583 O O . GLN A 1 73 ? -20.356 7.131 13.689 1.00 75.62 73 GLN A O 1
ATOM 588 N N . LYS A 1 74 ? -18.377 6.596 14.600 1.00 81.81 74 LYS A N 1
ATOM 589 C CA . LYS A 1 74 ? -17.569 7.561 13.847 1.00 81.81 74 LYS A CA 1
ATOM 590 C C . LYS A 1 74 ? -16.300 6.884 13.335 1.00 81.81 74 LYS A C 1
ATOM 592 O O . LYS A 1 74 ? -15.912 5.838 13.841 1.00 81.81 74 LYS A O 1
ATOM 597 N N . PHE A 1 75 ? -15.629 7.500 12.369 1.00 82.62 75 PHE A N 1
ATOM 598 C CA . PHE A 1 75 ? -14.393 6.962 11.807 1.00 82.62 75 PHE A CA 1
ATOM 599 C C . PHE A 1 75 ? -13.158 7.695 12.330 1.00 82.62 75 PHE A C 1
ATOM 601 O O . PHE A 1 75 ? -13.123 8.927 12.348 1.00 82.62 75 PHE A O 1
ATOM 608 N N . SER A 1 76 ? -12.137 6.928 12.705 1.00 86.69 76 SER A N 1
ATOM 609 C CA . SER A 1 76 ? -10.751 7.396 12.669 1.00 86.69 76 SER A CA 1
ATOM 610 C C . SER A 1 76 ? -10.242 7.259 11.244 1.00 86.69 76 SER A C 1
ATOM 612 O O . SER A 1 76 ? -10.445 6.219 10.618 1.00 86.69 76 SER A O 1
ATOM 614 N N . PHE A 1 77 ? -9.590 8.299 10.739 1.00 89.38 77 PHE A N 1
ATOM 615 C CA . PHE A 1 77 ? -9.101 8.343 9.369 1.00 89.38 77 PHE A CA 1
ATOM 616 C C . PHE A 1 77 ? -7.637 8.768 9.319 1.00 89.38 77 PHE A C 1
ATOM 618 O O . PHE A 1 77 ? -7.249 9.744 9.962 1.00 89.38 77 PHE A O 1
ATOM 625 N N . ALA A 1 78 ? -6.846 8.083 8.498 1.00 91.88 78 ALA A N 1
ATOM 626 C CA . ALA A 1 78 ? -5.506 8.511 8.137 1.00 91.88 78 ALA A CA 1
ATOM 627 C C . ALA A 1 78 ? -5.202 8.209 6.671 1.00 91.88 78 ALA A C 1
ATOM 629 O O . ALA A 1 78 ? -5.548 7.159 6.139 1.00 91.88 78 ALA A O 1
ATOM 630 N N . THR A 1 79 ? -4.490 9.121 6.024 1.00 94.06 79 THR A N 1
ATOM 631 C CA . THR A 1 79 ? -3.883 8.902 4.717 1.00 94.06 79 THR A CA 1
ATOM 632 C C . THR A 1 79 ? -2.403 9.198 4.814 1.00 94.06 79 THR A C 1
ATOM 634 O O . THR A 1 79 ? -2.019 10.307 5.183 1.00 94.06 79 THR A O 1
ATOM 637 N N . TYR A 1 80 ? -1.584 8.218 4.449 1.00 95.50 80 TYR A N 1
ATOM 638 C CA . TYR A 1 80 ? -0.139 8.363 4.355 1.00 95.50 80 TYR A CA 1
ATOM 639 C C . TYR A 1 80 ? 0.319 7.988 2.950 1.00 95.50 80 TYR A C 1
ATOM 641 O O . TYR A 1 80 ? -0.127 6.988 2.389 1.00 95.50 80 TYR A O 1
ATOM 649 N N . ARG A 1 81 ? 1.224 8.778 2.376 1.00 96.50 81 ARG A N 1
ATOM 650 C CA . ARG A 1 81 ? 1.831 8.510 1.073 1.00 96.50 81 ARG A CA 1
ATOM 651 C C . ARG A 1 81 ? 3.305 8.873 1.089 1.00 96.50 81 ARG A C 1
ATOM 653 O O . ARG A 1 81 ? 3.636 10.004 1.443 1.00 96.50 81 ARG A O 1
ATOM 660 N N . SER A 1 82 ? 4.140 7.957 0.614 1.00 96.88 82 SER A N 1
ATOM 661 C CA . SER A 1 82 ? 5.576 8.181 0.429 1.00 96.88 82 SER A CA 1
ATOM 662 C C . SER A 1 82 ? 6.021 7.676 -0.938 1.00 96.88 82 SER A C 1
ATOM 664 O O . SER A 1 82 ? 5.574 6.618 -1.380 1.00 96.88 82 SER A O 1
ATOM 666 N N . SER A 1 83 ? 6.864 8.445 -1.633 1.00 96.25 83 SER A N 1
ATOM 667 C CA . SER A 1 83 ? 7.300 8.132 -3.004 1.00 96.25 83 SER A CA 1
ATOM 668 C C . SER A 1 83 ? 8.818 8.189 -3.173 1.00 96.25 83 SER A C 1
ATOM 670 O O . SER A 1 83 ? 9.452 9.118 -2.668 1.00 96.25 83 SER A O 1
ATOM 672 N N . TRP A 1 84 ? 9.381 7.280 -3.969 1.00 96.06 84 TRP A N 1
ATOM 673 C CA . TRP A 1 84 ? 10.792 7.249 -4.363 1.00 96.06 84 TRP A CA 1
ATOM 674 C C . TRP A 1 84 ? 10.921 7.215 -5.887 1.00 96.06 84 TRP A C 1
ATOM 676 O O . TRP A 1 84 ? 10.238 6.436 -6.550 1.00 96.06 84 TRP A O 1
ATOM 686 N N . ASP A 1 85 ? 11.848 8.010 -6.420 1.00 92.81 85 ASP A N 1
ATOM 687 C CA . ASP A 1 85 ? 12.202 7.989 -7.841 1.00 92.81 85 ASP A CA 1
ATOM 688 C C . ASP A 1 85 ? 13.449 7.119 -8.023 1.00 92.81 85 ASP A C 1
ATOM 690 O O . ASP A 1 85 ? 14.542 7.498 -7.597 1.00 92.81 85 ASP A O 1
ATOM 694 N N . ILE A 1 86 ? 13.291 5.941 -8.627 1.00 88.12 86 ILE A N 1
ATOM 695 C CA . ILE A 1 86 ? 14.344 4.927 -8.751 1.00 88.12 86 ILE A CA 1
ATOM 696 C C . ILE A 1 86 ? 14.475 4.512 -10.208 1.00 88.12 86 ILE A C 1
ATOM 698 O O . ILE A 1 86 ? 13.880 3.527 -10.622 1.00 88.12 86 ILE A O 1
ATOM 702 N N . THR A 1 87 ? 15.279 5.213 -11.000 1.00 86.69 87 THR A N 1
ATOM 703 C CA . THR A 1 87 ? 15.424 4.923 -12.434 1.00 86.69 87 THR A CA 1
ATOM 704 C C . THR A 1 87 ? 15.669 3.425 -12.705 1.00 86.69 87 THR A C 1
ATOM 706 O O . THR A 1 87 ? 16.644 2.879 -12.179 1.00 86.69 87 THR A O 1
ATOM 709 N N . PRO A 1 88 ? 14.833 2.741 -13.519 1.00 86.56 88 PRO A N 1
ATOM 710 C CA . PRO A 1 88 ? 13.790 3.265 -14.423 1.00 86.56 88 PRO A CA 1
ATOM 711 C C . PRO A 1 88 ? 12.332 3.223 -13.891 1.00 86.56 88 PRO A C 1
ATOM 713 O O . PRO A 1 88 ? 11.390 3.286 -14.674 1.00 86.56 88 PRO A O 1
ATOM 716 N N . ALA A 1 89 ? 12.115 3.065 -12.588 1.00 90.81 89 ALA A N 1
ATOM 717 C CA . ALA A 1 89 ? 10.808 2.928 -11.947 1.00 90.81 89 ALA A CA 1
ATOM 718 C C . ALA A 1 89 ? 10.517 4.018 -10.896 1.00 90.81 89 ALA A C 1
ATOM 720 O O . ALA A 1 89 ? 11.403 4.675 -10.354 1.00 90.81 89 ALA A O 1
ATOM 721 N N . ILE A 1 90 ? 9.244 4.181 -10.565 1.00 93.62 90 ILE A N 1
ATOM 722 C CA . ILE A 1 90 ? 8.782 4.926 -9.394 1.00 93.62 90 ILE A CA 1
ATOM 723 C C . ILE A 1 90 ? 8.226 3.921 -8.392 1.00 93.62 90 ILE A C 1
ATOM 725 O O . ILE A 1 90 ? 7.590 2.931 -8.768 1.00 93.62 90 ILE A O 1
ATOM 729 N N . VAL A 1 91 ? 8.481 4.185 -7.113 1.00 95.69 91 VAL A N 1
ATOM 730 C CA . VAL A 1 91 ? 7.938 3.420 -5.993 1.00 95.69 91 VAL A CA 1
ATOM 731 C C . VAL A 1 91 ? 7.005 4.311 -5.196 1.00 95.69 91 VAL A C 1
ATOM 733 O O . VAL A 1 91 ? 7.407 5.388 -4.761 1.00 95.69 91 VAL A O 1
ATOM 736 N N . GLU A 1 92 ? 5.780 3.857 -4.964 1.00 96.19 92 GLU A N 1
ATOM 737 C CA . GLU A 1 92 ? 4.806 4.548 -4.125 1.00 96.19 92 GLU A CA 1
ATOM 738 C C . GLU A 1 92 ? 4.273 3.629 -3.032 1.00 96.19 92 GLU A C 1
ATOM 740 O O . GLU A 1 92 ? 3.729 2.565 -3.312 1.00 96.19 92 GLU A O 1
ATOM 745 N N . LEU A 1 93 ? 4.397 4.064 -1.782 1.00 97.12 93 LEU A N 1
ATOM 746 C CA . LEU A 1 93 ? 3.754 3.448 -0.630 1.00 97.12 93 LEU A CA 1
ATOM 747 C C . LEU A 1 93 ? 2.552 4.299 -0.229 1.00 97.12 93 LEU A C 1
ATOM 749 O O . LEU A 1 93 ? 2.686 5.508 -0.032 1.00 97.12 93 LEU A O 1
ATOM 753 N N . TYR A 1 94 ? 1.393 3.672 -0.081 1.00 96.94 94 TYR A N 1
ATOM 754 C CA . TYR A 1 94 ? 0.148 4.358 0.223 1.00 96.94 94 TYR A CA 1
ATOM 755 C C . TYR A 1 94 ? -0.675 3.599 1.262 1.00 96.94 94 TYR A C 1
ATOM 757 O O . TYR A 1 94 ? -1.022 2.436 1.059 1.00 96.94 94 TYR A O 1
ATOM 765 N N . LEU A 1 95 ? -1.007 4.279 2.357 1.00 96.88 95 LEU A N 1
ATOM 766 C CA . LEU A 1 95 ? -1.974 3.839 3.357 1.00 96.88 95 LEU A CA 1
ATOM 767 C C . LEU A 1 95 ? -3.222 4.706 3.241 1.00 96.88 95 LEU A C 1
ATOM 769 O O . LEU A 1 95 ? -3.150 5.932 3.368 1.00 96.88 95 LEU A O 1
ATOM 773 N N . ASN A 1 96 ? -4.363 4.050 3.113 1.00 95.44 96 ASN A N 1
ATOM 774 C CA . ASN A 1 96 ? -5.649 4.615 3.471 1.00 95.44 96 ASN A CA 1
ATOM 775 C C . ASN A 1 96 ? -6.172 3.830 4.672 1.00 95.44 96 ASN A C 1
ATOM 777 O O . ASN A 1 96 ? -6.407 2.632 4.566 1.00 95.44 96 ASN A O 1
ATOM 781 N N . SER A 1 97 ? -6.312 4.493 5.812 1.00 93.06 97 SER A N 1
ATOM 782 C CA . SER A 1 97 ? -6.809 3.914 7.052 1.00 93.06 97 SER A CA 1
ATOM 783 C C . SER A 1 97 ? -8.148 4.549 7.391 1.00 93.06 97 SER A C 1
ATOM 785 O O . SER A 1 97 ? -8.250 5.773 7.494 1.00 93.06 97 SER A O 1
ATOM 787 N N . LEU A 1 98 ? -9.173 3.721 7.556 1.00 91.44 98 LEU A N 1
ATOM 788 C CA . LEU A 1 98 ? -10.507 4.142 7.946 1.00 91.44 98 LEU A CA 1
ATOM 789 C C . LEU A 1 98 ? -11.099 3.100 8.901 1.00 91.44 98 LEU A C 1
ATOM 791 O O . LEU A 1 98 ? -11.576 2.053 8.475 1.00 91.44 98 LEU A O 1
ATOM 795 N N . VAL A 1 99 ? -11.067 3.393 10.201 1.00 89.38 99 VAL A N 1
ATOM 796 C CA . VAL A 1 99 ? -11.478 2.454 11.258 1.00 89.38 99 VAL A CA 1
ATOM 797 C C . VAL A 1 99 ? -12.681 3.000 12.011 1.00 89.38 99 VAL A C 1
ATOM 799 O O . VAL A 1 99 ? -12.673 4.142 12.479 1.00 89.38 99 VAL A O 1
ATOM 802 N N . LEU A 1 100 ? -13.721 2.178 12.129 1.00 87.50 100 LEU A N 1
ATOM 803 C CA . LEU A 1 100 ? -14.946 2.515 12.843 1.00 87.50 100 LEU A CA 1
ATOM 804 C C . LEU A 1 100 ? -14.734 2.433 14.360 1.00 87.50 100 LEU A C 1
ATOM 806 O O . LEU A 1 100 ? -14.202 1.452 14.870 1.00 87.50 100 LEU A O 1
ATOM 810 N N . ASN A 1 101 ? -15.195 3.452 15.082 1.00 81.06 101 ASN A N 1
ATOM 811 C CA . ASN A 1 101 ? -15.114 3.538 16.533 1.00 81.06 101 ASN A CA 1
ATOM 812 C C . ASN A 1 101 ? -16.480 3.893 17.160 1.00 81.06 101 ASN A C 1
ATOM 814 O O . ASN A 1 101 ? -17.176 4.774 16.641 1.00 81.06 101 ASN A O 1
ATOM 818 N N . PRO A 1 102 ? -16.849 3.272 18.300 1.00 79.12 102 PRO A N 1
ATOM 819 C CA . PRO A 1 102 ? -16.171 2.127 18.920 1.00 79.12 102 PRO A CA 1
ATOM 820 C C . PRO A 1 102 ? -16.328 0.847 18.080 1.00 79.12 102 PRO A C 1
ATOM 822 O O . PRO A 1 102 ? -17.306 0.705 17.347 1.00 79.12 102 PRO A O 1
ATOM 825 N N . VAL A 1 103 ? -15.384 -0.090 18.217 1.00 76.88 103 VAL A N 1
ATOM 826 C CA . VAL A 1 103 ? -15.501 -1.432 17.622 1.00 76.88 103 VAL A CA 1
ATOM 827 C C . VAL A 1 103 ? -16.713 -2.135 18.240 1.00 76.88 103 VAL A C 1
ATOM 829 O O . VAL A 1 103 ? -16.858 -2.177 19.463 1.00 76.88 103 VAL A O 1
ATOM 832 N N . THR A 1 104 ? -17.615 -2.631 17.395 1.00 77.00 104 THR A N 1
ATOM 833 C CA . THR A 1 104 ? -18.910 -3.197 17.794 1.00 77.00 104 THR A CA 1
ATOM 834 C C . THR A 1 104 ? -19.312 -4.326 16.852 1.00 77.00 104 THR A C 1
ATOM 836 O O . THR A 1 104 ? -19.041 -4.253 15.656 1.00 77.00 104 THR A O 1
ATOM 839 N N . ASP A 1 105 ? -20.019 -5.327 17.379 1.00 80.50 105 ASP A N 1
ATOM 840 C CA . ASP A 1 105 ? -20.577 -6.442 16.600 1.00 80.50 105 ASP A CA 1
ATOM 841 C C . ASP A 1 105 ? -21.785 -6.020 15.738 1.00 80.50 105 ASP A C 1
ATOM 843 O O . ASP A 1 105 ? -22.267 -6.785 14.904 1.00 80.50 105 ASP A O 1
ATOM 847 N N . LEU A 1 106 ? -22.286 -4.794 15.935 1.00 82.06 106 LEU A N 1
ATOM 848 C CA . LEU A 1 106 ? -23.407 -4.203 15.198 1.00 82.06 106 LEU A CA 1
ATOM 849 C C . LEU A 1 106 ? -22.976 -2.919 14.462 1.00 82.06 106 LEU A C 1
ATOM 851 O O . LEU A 1 106 ? -23.470 -1.827 14.782 1.00 82.06 106 LEU A O 1
ATOM 855 N N . PRO A 1 107 ? -22.025 -2.993 13.514 1.00 81.75 107 PRO A N 1
ATOM 856 C CA . PRO A 1 107 ? -21.590 -1.816 12.780 1.00 81.75 107 PRO A CA 1
ATOM 857 C C . PRO A 1 107 ? -22.680 -1.369 11.794 1.00 81.75 107 PRO A C 1
ATOM 859 O O . PRO A 1 107 ? -23.300 -2.183 11.111 1.00 81.75 107 PRO A O 1
ATOM 862 N N . VAL A 1 108 ? -22.910 -0.057 11.701 1.00 81.44 108 VAL A N 1
ATOM 863 C CA . VAL A 1 108 ? -23.827 0.539 10.711 1.00 81.44 108 VAL A CA 1
ATOM 864 C C . VAL A 1 108 ? -23.267 0.369 9.298 1.00 81.44 108 VAL A C 1
ATOM 866 O O . VAL A 1 108 ? -24.018 0.141 8.352 1.00 81.44 108 VAL A O 1
ATOM 869 N N . PHE A 1 109 ? -21.943 0.450 9.163 1.00 80.38 109 PHE A N 1
ATOM 870 C CA . PHE A 1 109 ? -21.220 0.245 7.914 1.00 80.38 109 PHE A CA 1
ATOM 871 C C . PHE A 1 109 ? -20.380 -1.025 8.019 1.00 80.38 109 PHE A C 1
ATOM 873 O O . PHE A 1 109 ? -19.538 -1.134 8.905 1.00 80.38 109 PHE A O 1
ATOM 880 N N . SER A 1 110 ? -20.608 -1.975 7.115 1.00 79.38 110 SER A N 1
ATOM 881 C CA . SER A 1 110 ? -19.844 -3.222 7.036 1.00 79.38 110 SER A CA 1
ATOM 882 C C . SER A 1 110 ? -18.843 -3.175 5.883 1.00 79.38 110 SER A C 1
ATOM 884 O O . SER A 1 110 ? -19.116 -2.561 4.850 1.00 79.38 110 SER A O 1
ATOM 886 N N . GLY A 1 111 ? -17.701 -3.835 6.064 1.00 81.44 111 GLY A N 1
ATOM 887 C CA . GLY A 1 111 ? -16.656 -3.970 5.052 1.00 81.44 111 GLY A CA 1
ATOM 888 C C . GLY A 1 111 ? -15.282 -3.511 5.528 1.00 81.44 111 GLY A C 1
ATOM 889 O O . GLY A 1 111 ? -15.138 -2.908 6.591 1.00 81.44 111 GLY A O 1
ATOM 890 N N . ASP A 1 112 ? -14.290 -3.800 4.692 1.00 85.81 112 ASP A N 1
ATOM 891 C CA . ASP A 1 112 ? -12.903 -3.400 4.892 1.00 85.81 112 ASP A CA 1
ATOM 892 C C . ASP A 1 112 ? -12.683 -2.052 4.205 1.00 85.81 112 ASP A C 1
ATOM 894 O O . ASP A 1 112 ? -12.811 -1.928 2.984 1.00 85.81 112 ASP A O 1
ATOM 898 N N . PHE A 1 113 ? -12.379 -1.025 4.993 1.00 87.81 113 PHE A N 1
ATOM 899 C CA . PHE A 1 113 ? -12.190 0.336 4.485 1.00 87.81 113 PHE A CA 1
ATOM 900 C C . PHE A 1 113 ? -10.725 0.776 4.488 1.00 87.81 113 PHE A C 1
ATOM 902 O O . PHE A 1 113 ? -10.394 1.814 3.903 1.00 87.81 113 PHE A O 1
ATOM 909 N N . SER A 1 114 ? -9.852 -0.014 5.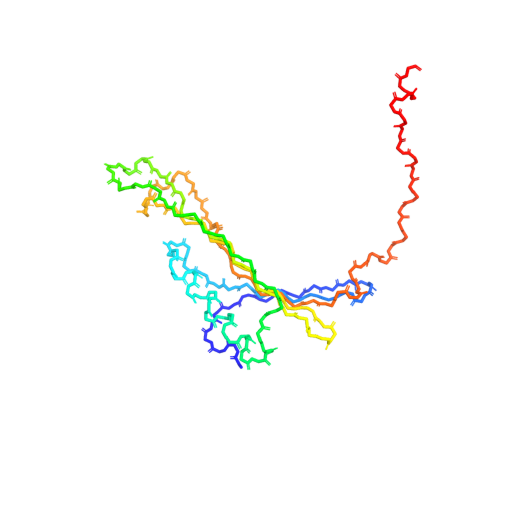117 1.00 93.44 114 SER A N 1
ATOM 910 C CA . SER A 1 114 ? -8.423 0.248 5.176 1.00 93.44 114 SER A CA 1
ATOM 911 C C . SER A 1 114 ? -7.648 -0.618 4.194 1.00 93.44 114 SER A C 1
ATOM 913 O O . SER A 1 114 ? -7.870 -1.824 4.080 1.00 93.44 114 SER A O 1
ATOM 915 N N . PHE A 1 115 ? -6.665 -0.016 3.533 1.00 95.12 115 PHE A N 1
ATOM 916 C CA . PHE A 1 115 ? -5.711 -0.726 2.691 1.00 95.12 115 PHE A CA 1
ATOM 917 C C . PHE A 1 115 ? -4.332 -0.075 2.743 1.00 95.12 115 PHE A C 1
ATOM 919 O O . PHE A 1 115 ? -4.193 1.144 2.862 1.00 95.12 115 PHE A O 1
ATOM 926 N N . LEU A 1 116 ? -3.306 -0.912 2.620 1.00 96.19 116 LEU A N 1
ATOM 927 C CA . LEU A 1 116 ? -1.910 -0.516 2.540 1.00 96.19 116 LEU A CA 1
ATOM 928 C C . LEU A 1 116 ? -1.314 -1.170 1.307 1.00 96.19 116 LEU A C 1
ATOM 930 O O . LEU A 1 116 ? -1.287 -2.395 1.197 1.00 96.19 116 LEU A O 1
ATOM 934 N N . LYS A 1 117 ? -0.859 -0.338 0.378 1.00 96.38 117 LYS A N 1
ATOM 935 C CA . LYS A 1 117 ? -0.392 -0.772 -0.929 1.00 96.38 117 LYS A CA 1
ATOM 936 C C . LYS A 1 117 ? 0.974 -0.182 -1.235 1.00 96.38 117 LYS A C 1
ATOM 938 O O . LYS A 1 117 ? 1.209 1.008 -1.031 1.00 96.38 117 LYS A O 1
ATOM 943 N N . LEU A 1 118 ? 1.852 -1.021 -1.765 1.00 96.69 118 LEU A N 1
ATOM 944 C CA . LEU A 1 118 ? 3.131 -0.629 -2.341 1.00 96.69 118 LEU A CA 1
ATOM 945 C C . LEU A 1 118 ? 3.097 -0.881 -3.846 1.00 96.69 118 LEU A C 1
ATOM 947 O O . LEU A 1 118 ? 2.771 -1.978 -4.289 1.00 96.69 118 LEU A O 1
ATOM 951 N N . VAL A 1 119 ? 3.429 0.134 -4.632 1.00 96.25 119 VAL A N 1
ATOM 952 C CA . VAL A 1 119 ? 3.362 0.093 -6.090 1.00 96.25 119 VAL A CA 1
ATOM 953 C C . VAL A 1 119 ? 4.731 0.382 -6.679 1.00 96.25 119 VAL A C 1
ATOM 955 O O . VAL A 1 119 ? 5.349 1.387 -6.341 1.00 96.25 119 VAL A O 1
ATOM 958 N N . TYR A 1 120 ? 5.166 -0.471 -7.598 1.00 94.81 120 TYR A N 1
ATOM 959 C CA . TYR A 1 120 ? 6.311 -0.245 -8.476 1.00 94.81 120 TYR A CA 1
ATOM 960 C C . TYR A 1 120 ? 5.796 -0.089 -9.899 1.00 94.81 120 TYR A C 1
ATOM 962 O O . TYR A 1 120 ? 5.048 -0.949 -10.362 1.00 94.81 120 TYR A O 1
ATOM 970 N N . PHE A 1 121 ? 6.180 0.963 -10.612 1.00 93.81 121 PHE A N 1
ATOM 971 C CA . PHE A 1 121 ? 5.776 1.137 -12.009 1.00 93.81 121 PHE A CA 1
ATOM 972 C C . PHE A 1 121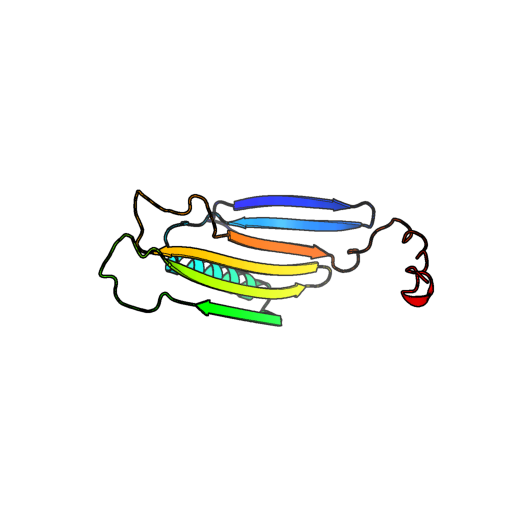 ? 6.816 1.905 -12.816 1.00 93.81 121 PHE A C 1
ATOM 974 O O . PHE A 1 121 ? 7.573 2.698 -12.260 1.00 93.81 121 PHE A O 1
ATOM 981 N N . ASN A 1 122 ? 6.844 1.696 -14.131 1.00 93.00 122 ASN A N 1
ATOM 982 C CA . ASN A 1 122 ? 7.655 2.499 -15.043 1.00 93.00 122 ASN A CA 1
ATOM 983 C C . ASN A 1 122 ? 6.856 3.710 -15.568 1.00 93.00 122 ASN A C 1
ATOM 985 O O . ASN A 1 122 ? 5.912 3.546 -16.346 1.00 93.00 122 ASN A O 1
ATOM 989 N N . PRO A 1 123 ? 7.220 4.945 -15.186 1.00 86.75 123 PRO A N 1
ATOM 990 C CA . PRO A 1 123 ? 6.454 6.127 -15.577 1.00 86.75 123 PRO A CA 1
ATOM 991 C C . PRO A 1 123 ? 6.513 6.407 -17.085 1.00 86.75 123 PRO A C 1
ATOM 993 O O . PRO A 1 123 ? 5.528 6.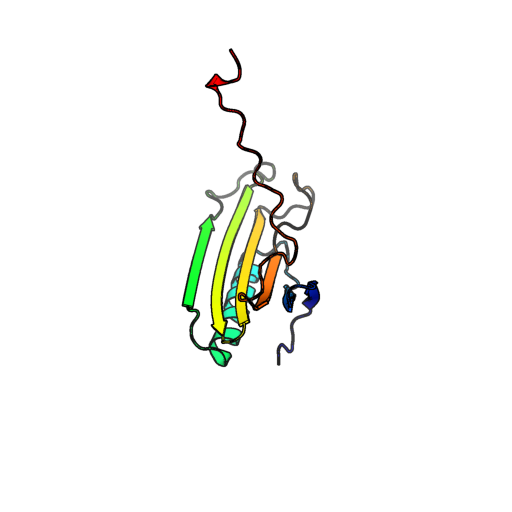870 -17.654 1.00 86.75 123 PRO A O 1
ATOM 996 N N . ASP A 1 124 ? 7.628 6.070 -17.741 1.00 83.81 124 ASP A N 1
ATOM 997 C CA . ASP A 1 124 ? 7.913 6.423 -19.142 1.00 83.81 124 ASP A CA 1
ATOM 998 C C . ASP A 1 124 ? 6.911 5.840 -20.152 1.00 83.81 124 ASP A C 1
ATOM 1000 O O . ASP A 1 124 ? 6.818 6.301 -21.288 1.00 83.81 124 ASP A O 1
ATOM 1004 N N . PHE A 1 125 ? 6.141 4.832 -19.740 1.00 78.25 125 PHE A N 1
ATOM 1005 C CA . PHE A 1 125 ? 5.207 4.110 -20.598 1.00 78.25 125 PHE A CA 1
ATOM 1006 C C . PHE A 1 125 ? 3.742 4.268 -20.168 1.00 78.25 125 PHE A C 1
ATOM 1008 O O . PHE A 1 125 ? 2.871 3.572 -20.693 1.00 78.25 125 PHE A O 1
ATOM 1015 N N . MET A 1 126 ? 3.440 5.216 -19.270 1.00 74.81 126 MET A N 1
ATOM 1016 C CA . MET A 1 126 ? 2.076 5.592 -18.854 1.00 74.81 126 MET A CA 1
ATOM 1017 C C . MET A 1 126 ? 1.302 6.362 -19.942 1.00 74.81 126 MET A C 1
ATOM 1019 O O . MET A 1 126 ? 0.623 7.356 -19.681 1.00 74.81 126 MET A O 1
ATOM 1023 N N . HIS A 1 127 ? 1.385 5.900 -21.184 1.00 67.56 127 HIS A N 1
ATOM 1024 C CA . HIS A 1 127 ? 0.674 6.447 -22.327 1.00 67.56 127 HIS A CA 1
ATOM 1025 C C . HIS A 1 127 ? -0.046 5.318 -23.059 1.00 67.56 127 HIS A C 1
ATOM 1027 O O . HIS A 1 127 ? 0.438 4.187 -23.124 1.00 67.56 127 HIS A O 1
ATOM 1033 N N . SER A 1 128 ? -1.222 5.622 -23.607 1.00 57.50 128 SER A N 1
ATOM 1034 C CA . SER A 1 128 ? -1.894 4.684 -24.500 1.00 57.50 128 SER A CA 1
ATOM 1035 C C . SER A 1 128 ? -1.090 4.567 -25.793 1.00 57.50 128 SER A C 1
ATOM 1037 O O . SER A 1 128 ? -0.685 5.577 -26.363 1.00 57.50 128 SER A O 1
ATOM 1039 N N . SER A 1 129 ? -0.880 3.341 -26.265 1.00 60.41 129 SER A N 1
ATOM 1040 C CA . SER A 1 129 ? -0.379 3.073 -27.617 1.00 60.41 129 SER A CA 1
ATOM 1041 C C . SER A 1 129 ? -1.438 3.343 -28.694 1.00 60.41 129 SER A C 1
ATOM 1043 O O . SER A 1 129 ? -1.117 3.351 -29.882 1.00 60.41 129 SER A O 1
ATOM 1045 N N . LEU A 1 130 ? -2.697 3.568 -28.298 1.00 63.16 130 LEU A N 1
ATOM 1046 C CA . LEU A 1 130 ? -3.765 3.937 -29.215 1.00 63.16 130 LEU A CA 1
ATOM 1047 C C . LEU A 1 130 ? -3.637 5.423 -29.573 1.00 63.16 130 LEU A C 1
ATOM 1049 O O . LEU A 1 130 ? -3.444 6.248 -28.673 1.00 63.16 130 LEU A O 1
ATOM 1053 N N . PRO A 1 131 ? -3.775 5.790 -30.861 1.00 64.19 131 PRO A N 1
ATOM 1054 C CA . PRO A 1 131 ? -3.894 7.189 -31.230 1.00 64.19 131 PRO A CA 1
ATOM 1055 C C . PRO A 1 131 ? -5.056 7.796 -30.443 1.00 64.19 131 PRO A C 1
ATOM 1057 O O . PRO A 1 131 ? -6.120 7.182 -30.321 1.00 64.19 131 PRO A O 1
ATOM 1060 N N . LEU A 1 132 ? -4.830 8.986 -29.881 1.00 65.25 132 LEU A N 1
ATOM 1061 C CA . LEU A 1 132 ? -5.898 9.773 -29.272 1.00 65.25 132 LEU A CA 1
ATOM 1062 C C . LEU A 1 132 ? -7.061 9.815 -30.274 1.00 65.25 132 LEU A C 1
ATOM 1064 O O . LEU A 1 132 ? -6.817 10.152 -31.435 1.00 65.25 132 LEU A O 1
ATOM 1068 N N . PRO A 1 133 ? -8.294 9.443 -29.880 1.00 69.44 133 PRO A N 1
ATOM 1069 C CA . PRO A 1 133 ? -9.432 9.627 -30.766 1.00 69.44 133 PRO A CA 1
ATOM 1070 C C . PRO A 1 133 ? -9.458 11.095 -31.181 1.00 69.44 133 PRO A C 1
ATOM 1072 O O . PRO A 1 133 ? -9.213 11.961 -30.334 1.00 69.44 133 PRO A O 1
ATOM 1075 N N . ASP A 1 134 ? -9.711 11.357 -32.468 1.00 71.56 134 ASP A N 1
ATOM 1076 C CA . ASP A 1 134 ? -9.797 12.719 -32.995 1.00 71.56 134 ASP A CA 1
ATOM 1077 C C . ASP A 1 134 ? -10.597 13.571 -32.014 1.00 71.56 134 ASP A C 1
ATOM 1079 O O . ASP A 1 134 ? -11.740 13.233 -31.674 1.00 71.56 134 ASP A O 1
ATOM 1083 N N . GLN A 1 135 ? -9.972 14.640 -31.513 1.00 66.19 135 GLN A N 1
ATOM 1084 C CA . GLN A 1 135 ? -10.645 15.601 -30.654 1.00 66.19 135 GLN A CA 1
ATOM 1085 C C . GLN A 1 135 ? -11.762 16.226 -31.485 1.00 66.19 135 GLN A C 1
ATOM 1087 O O . GLN A 1 135 ? -11.555 17.208 -32.197 1.00 66.19 135 GLN A O 1
ATOM 1092 N N . LYS A 1 136 ? -12.960 15.638 -31.429 1.00 70.38 136 LYS A N 1
ATOM 1093 C CA . LYS A 1 136 ? -14.153 16.301 -31.935 1.00 70.38 136 LYS A CA 1
ATOM 1094 C C . LYS A 1 136 ? -14.253 17.606 -31.150 1.00 70.38 136 LYS A C 1
ATOM 1096 O O . LYS A 1 136 ? -14.214 17.542 -29.917 1.00 70.38 136 LYS A O 1
ATOM 1101 N N . PRO A 1 137 ? -14.331 18.767 -31.822 1.00 75.62 137 PRO A N 1
ATOM 1102 C CA . PRO A 1 137 ? -14.526 20.019 -31.118 1.00 75.62 137 PRO A CA 1
ATOM 1103 C C . PRO A 1 137 ? -15.743 19.850 -30.212 1.00 75.62 137 PRO A C 1
ATOM 1105 O O . PRO A 1 137 ? -16.788 19.360 -30.651 1.00 75.62 137 PRO A O 1
ATOM 1108 N N . LEU A 1 138 ? -15.568 20.167 -28.927 1.00 71.06 138 LEU A N 1
ATOM 1109 C CA . LEU A 1 138 ? -16.690 20.224 -28.000 1.00 71.06 138 LEU A CA 1
ATOM 1110 C C . LEU A 1 138 ? -17.723 21.173 -28.622 1.00 71.06 138 LEU A C 1
ATOM 1112 O O . LEU A 1 138 ? -17.320 22.254 -29.061 1.00 71.06 138 LEU A O 1
ATOM 1116 N N . PRO A 1 139 ? -19.009 20.783 -28.707 1.00 75.38 139 PRO A N 1
ATOM 1117 C CA . PRO A 1 139 ? -20.025 21.679 -29.233 1.00 75.38 139 PRO A CA 1
ATOM 1118 C C . PRO A 1 139 ? -19.981 22.969 -28.418 1.00 75.38 139 PRO A C 1
ATOM 1120 O O . PRO A 1 139 ? -19.957 22.932 -27.181 1.00 75.38 139 PRO A O 1
ATOM 1123 N N . SER A 1 140 ? -19.899 24.103 -29.107 1.00 77.31 140 SER A N 1
ATOM 1124 C CA . SER A 1 140 ? -19.915 25.394 -28.443 1.00 77.31 140 SER A CA 1
ATOM 1125 C C . SER A 1 140 ? -21.253 25.545 -27.735 1.00 77.31 140 SER A C 1
ATOM 1127 O O . SER A 1 140 ? -22.297 25.184 -28.276 1.00 77.31 140 SER A O 1
ATOM 1129 N N . ILE A 1 141 ? -21.263 26.147 -26.546 1.00 69.75 141 ILE A N 1
ATOM 1130 C CA . ILE A 1 141 ? -22.526 26.552 -25.910 1.00 69.75 141 ILE A CA 1
ATOM 1131 C C . ILE A 1 141 ? -23.304 27.562 -26.779 1.00 69.75 141 ILE A C 1
ATOM 1133 O O . ILE A 1 141 ? -24.508 27.728 -26.614 1.00 69.75 141 ILE A O 1
ATOM 1137 N N . PHE A 1 142 ? -22.622 28.204 -27.733 1.00 72.69 142 PHE A N 1
ATOM 1138 C CA . PHE A 1 142 ? -23.224 29.073 -28.741 1.00 72.69 142 PHE A CA 1
ATOM 1139 C C . PHE A 1 142 ? -23.809 28.317 -29.945 1.00 72.69 142 PHE A C 1
ATOM 1141 O O . PHE A 1 142 ? -24.539 28.927 -30.714 1.00 72.69 142 PHE A O 1
ATOM 1148 N N . ASP A 1 143 ? -23.545 27.014 -30.090 1.00 66.69 143 ASP A N 1
ATOM 1149 C CA . ASP A 1 143 ? -24.121 26.170 -31.151 1.00 66.69 143 ASP A CA 1
ATOM 1150 C C . ASP A 1 143 ? -25.492 25.580 -30.746 1.00 66.69 143 ASP A C 1
ATOM 1152 O O . ASP A 1 143 ? -26.087 24.813 -31.501 1.00 66.69 143 ASP A O 1
ATOM 1156 N N . ILE A 1 144 ? -25.988 25.902 -29.541 1.00 66.75 144 ILE A N 1
ATOM 1157 C CA . ILE A 1 144 ? -27.257 25.405 -28.970 1.00 66.75 144 ILE A CA 1
ATOM 1158 C C . ILE A 1 144 ? -28.398 26.445 -29.076 1.00 66.75 144 ILE A C 1
ATOM 1160 O O . ILE A 1 144 ? -29.395 26.330 -28.362 1.00 66.75 144 ILE A O 1
ATOM 1164 N N . TYR A 1 145 ? -28.278 27.461 -29.940 1.00 53.50 145 TYR A N 1
ATOM 1165 C CA . TYR A 1 145 ? -29.322 28.473 -30.176 1.00 53.50 145 TYR A CA 1
ATOM 1166 C C . TYR A 1 145 ? -29.662 28.633 -31.656 1.00 53.50 145 TYR A C 1
ATOM 1168 O O . TYR A 1 145 ? -28.721 28.764 -32.469 1.00 53.50 145 TYR A O 1
#

Sequence (145 aa):
MLGEDSVAIVYSFADSGFWKVEIDFILDQNNFESQIENFRRIEKNLSSIYGPPKNINQKESGVSSSYSNILNQKFSFATYRSSWDITPAIVELYLNSLVLNPVTDLPVFSGDFSFLKLVYFNPDFMHSSLPLPDQKPLPSIFDIY

pLDDT: mean 83.54, std 13.3, range [35.12, 97.12]

Foldseek 3Di:
DPPDWDWDWDWDADPLGKIKIKIWTDDDLADQVRLVVVLVVVQVVVCVVQNHFPDKDKDWDDDPDDDPDPVPKDWTWMWIWTWGDDPQKIKIWIWTHIHIPPDDPDDPDDDRRIIIMIMIIGPVRPDDPDPDPPPDPDQDPVNPD